Protein AF-A0A1R0H2M5-F1 (afdb_monomer_lite)

Foldseek 3Di:
DLVVVLVVLVVLLVVLVVVLVVVPDPPVVNVVSVVVNVVSVVVNVVSLVVCVVVVHDNCVVVPPQPQDPVRDRDPPPCPQCPPDPNVVVPVPDPPPPDDQDPCNVCVPVDVVVVCPVVPDPVCPVVVVVVVVVVVVVVVCVVVVDPDPDPPDDPDDDDDDDDDDDD

Organism: NCBI:txid133383

Sequence (166 aa):
MAEKWRRQVIRDISRNVTKVHDGSLPENQIRDINDEINKLLREKGHWETRIKELGGTDYFKTGPKMLDEEGKEIPGNRGYKDLPGVRELLIREKPVKKKKTRFDLYKNIDSDYYGYRDEDPEGELLKYEDMISQKQIEQLQNSNDLTLSDSEPSGYSSSESESELD

InterPro domains:
  IPR009360 Pre-mRNA-splicing factor Isy1 [PF06246] (2-145)
  IPR009360 Pre-mRNA-splicing factor Isy1 [PTHR13021] (2-142)
  IPR029012 Helix hairpin bin domain superfamily [G3DSA:1.10.287.660] (1-55)
  IPR037200 Pre-mRNA-splicing factor Isy1 superfamily [SSF140102] (2-61)

Structure (mmCIF, N/CA/C/O backbone):
data_AF-A0A1R0H2M5-F1
#
_entry.id   AF-A0A1R0H2M5-F1
#
loop_
_atom_site.group_PDB
_atom_site.id
_atom_site.type_symbol
_atom_site.label_atom_id
_atom_site.label_alt_id
_atom_site.label_comp_id
_atom_site.label_asym_id
_atom_site.label_entity_id
_atom_site.label_seq_id
_atom_site.pdbx_PDB_ins_code
_atom_site.Cartn_x
_atom_site.Cartn_y
_atom_site.Cartn_z
_atom_site.occupancy
_atom_site.B_iso_or_equiv
_atom_site.auth_seq_id
_atom_site.auth_comp_id
_atom_site.auth_asym_id
_atom_site.auth_atom_id
_atom_site.pdbx_PDB_model_num
ATOM 1 N N . MET A 1 1 ? -7.813 3.162 -20.841 1.00 80.44 1 MET A N 1
ATOM 2 C CA . MET A 1 1 ? -6.634 3.977 -20.444 1.00 80.44 1 MET A CA 1
ATOM 3 C C . MET A 1 1 ? -5.701 3.235 -19.491 1.00 80.44 1 MET A C 1
ATOM 5 O O . MET A 1 1 ? -4.529 3.114 -19.822 1.00 80.44 1 MET A O 1
ATOM 9 N N . ALA A 1 2 ? -6.192 2.681 -18.375 1.00 86.88 2 ALA A N 1
ATOM 10 C CA . ALA A 1 2 ? -5.365 1.918 -17.427 1.00 86.88 2 ALA A CA 1
ATOM 11 C C . ALA A 1 2 ? -4.629 0.718 -18.067 1.00 86.88 2 ALA A C 1
ATOM 13 O O . ALA A 1 2 ? -3.459 0.482 -17.787 1.00 86.88 2 ALA A O 1
ATOM 14 N N . GLU A 1 3 ? -5.250 0.027 -19.028 1.00 87.50 3 GLU A N 1
ATOM 15 C CA . GLU A 1 3 ? -4.586 -1.065 -19.759 1.00 87.50 3 GLU A CA 1
ATOM 16 C C . GLU A 1 3 ? -3.389 -0.615 -20.607 1.00 87.50 3 GLU A C 1
ATOM 18 O O . GLU A 1 3 ? -2.407 -1.345 -20.739 1.00 87.50 3 GLU A O 1
ATOM 23 N N . LYS A 1 4 ? -3.450 0.596 -21.179 1.00 91.06 4 LYS A N 1
ATOM 24 C CA . LYS A 1 4 ? -2.344 1.167 -21.961 1.00 91.06 4 LYS A CA 1
ATOM 25 C C . LYS A 1 4 ? -1.141 1.425 -21.053 1.00 91.06 4 LYS A C 1
ATOM 27 O O . LYS A 1 4 ? -0.023 1.091 -21.435 1.00 91.06 4 LYS A O 1
ATOM 32 N N . TRP A 1 5 ? -1.389 1.948 -19.851 1.00 91.50 5 TRP A N 1
ATOM 33 C CA . TRP A 1 5 ? -0.363 2.155 -18.828 1.00 91.50 5 TRP A CA 1
ATOM 34 C C . TRP A 1 5 ? 0.241 0.839 -18.350 1.00 91.50 5 TRP A C 1
ATOM 36 O O . TRP A 1 5 ? 1.459 0.705 -18.359 1.00 91.50 5 TRP A O 1
ATOM 46 N N . ARG A 1 6 ? -0.582 -0.179 -18.071 1.00 91.31 6 ARG A N 1
ATOM 47 C CA . ARG A 1 6 ? -0.092 -1.530 -17.758 1.00 91.31 6 ARG A CA 1
ATOM 48 C C . ARG A 1 6 ? 0.859 -2.059 -18.838 1.00 91.31 6 ARG A C 1
ATOM 50 O O . ARG A 1 6 ? 1.936 -2.549 -18.517 1.00 91.31 6 ARG A O 1
ATOM 57 N N . ARG A 1 7 ? 0.487 -1.952 -20.121 1.00 90.38 7 ARG A N 1
ATOM 58 C CA . ARG A 1 7 ? 1.347 -2.399 -21.236 1.00 90.38 7 ARG A CA 1
ATOM 59 C C . ARG A 1 7 ? 2.643 -1.598 -21.335 1.00 90.38 7 ARG A C 1
ATOM 61 O O . ARG A 1 7 ? 3.669 -2.169 -21.688 1.00 90.38 7 ARG A O 1
ATOM 68 N N . GLN A 1 8 ? 2.595 -0.299 -21.048 1.00 93.56 8 GLN A N 1
ATOM 69 C CA . GLN A 1 8 ? 3.786 0.545 -21.031 1.00 93.56 8 GLN A CA 1
ATOM 70 C C . GLN A 1 8 ? 4.754 0.104 -19.928 1.00 93.56 8 GLN A C 1
ATOM 72 O O . GLN A 1 8 ? 5.904 -0.189 -20.232 1.00 93.56 8 GLN A O 1
ATOM 77 N N . VAL A 1 9 ? 4.257 -0.064 -18.701 1.00 92.75 9 VAL A N 1
ATOM 78 C CA . VAL A 1 9 ? 5.051 -0.536 -17.557 1.00 92.75 9 VAL A CA 1
ATOM 79 C C . VAL A 1 9 ? 5.687 -1.899 -17.846 1.00 92.75 9 VAL A C 1
ATOM 81 O O . VAL A 1 9 ? 6.869 -2.089 -17.587 1.00 92.75 9 VAL A O 1
ATOM 84 N N . ILE A 1 10 ? 4.950 -2.837 -18.453 1.00 90.31 10 ILE A N 1
ATOM 85 C CA . ILE A 1 10 ? 5.502 -4.147 -18.846 1.00 90.31 10 ILE A CA 1
ATOM 86 C C . ILE A 1 10 ? 6.656 -3.994 -19.845 1.00 90.31 10 ILE A C 1
ATOM 88 O O . ILE A 1 10 ? 7.674 -4.663 -19.705 1.00 90.31 10 ILE A O 1
ATOM 92 N N . ARG A 1 11 ? 6.526 -3.102 -20.834 1.00 94.25 11 ARG A N 1
ATOM 93 C CA . ARG A 1 11 ? 7.589 -2.851 -21.816 1.00 94.25 11 ARG A CA 1
ATOM 94 C C . ARG A 1 11 ? 8.848 -2.287 -21.159 1.00 94.25 11 ARG A C 1
ATOM 96 O O . ARG A 1 11 ? 9.951 -2.663 -21.549 1.00 94.25 11 ARG A O 1
ATOM 103 N N . ASP A 1 12 ? 8.682 -1.403 -20.183 1.00 94.56 12 ASP A N 1
ATOM 104 C CA . ASP A 1 12 ? 9.802 -0.799 -19.463 1.00 94.56 12 ASP A CA 1
ATOM 105 C C . ASP A 1 12 ? 10.481 -1.817 -18.528 1.00 94.56 12 ASP A C 1
ATOM 107 O O . ASP A 1 12 ? 11.709 -1.890 -18.510 1.00 94.56 12 ASP A O 1
ATOM 111 N N . ILE A 1 13 ? 9.713 -2.712 -17.888 1.00 91.38 13 ILE A N 1
ATOM 112 C CA . ILE A 1 13 ? 10.262 -3.875 -17.167 1.00 91.38 13 ILE A CA 1
ATOM 113 C C . ILE A 1 13 ? 11.094 -4.747 -18.111 1.00 91.38 13 ILE A C 1
ATOM 115 O O . ILE A 1 13 ? 12.240 -5.043 -17.795 1.00 91.38 13 ILE A O 1
ATOM 119 N N . SER A 1 14 ? 10.564 -5.127 -19.281 1.00 92.56 14 SER A N 1
ATOM 120 C CA . SER A 1 14 ? 11.299 -5.970 -20.235 1.00 92.56 14 SER A CA 1
ATOM 121 C C . SER A 1 14 ? 12.627 -5.341 -20.660 1.00 92.56 14 SER A C 1
ATOM 123 O O . SER A 1 14 ? 13.636 -6.035 -20.699 1.00 92.56 14 SER A O 1
ATOM 125 N N . ARG A 1 15 ? 12.653 -4.026 -20.915 1.00 94.25 15 ARG A N 1
ATOM 126 C CA . ARG A 1 15 ? 13.888 -3.297 -21.250 1.00 94.25 15 ARG A CA 1
ATOM 127 C C . ARG A 1 15 ? 14.905 -3.333 -20.114 1.00 94.25 15 ARG A C 1
ATOM 129 O O . ARG A 1 15 ? 16.089 -3.518 -20.372 1.00 94.25 15 ARG A O 1
ATOM 136 N N . ASN A 1 16 ? 14.459 -3.141 -18.877 1.00 92.88 16 ASN A N 1
ATOM 137 C CA . ASN A 1 16 ? 15.346 -3.157 -17.718 1.00 92.88 16 ASN A CA 1
ATOM 138 C C . ASN A 1 16 ? 15.863 -4.572 -17.417 1.00 92.88 16 ASN A C 1
ATOM 140 O O . ASN A 1 16 ? 17.037 -4.723 -17.105 1.00 92.88 16 ASN A O 1
ATOM 144 N N . VAL A 1 17 ? 15.048 -5.611 -17.621 1.00 91.00 17 VAL A N 1
ATOM 145 C CA . VAL A 1 17 ? 15.481 -7.015 -17.511 1.00 91.00 17 VAL A CA 1
ATOM 146 C C . VAL A 1 17 ? 16.550 -7.356 -18.553 1.00 91.00 17 VAL A C 1
ATOM 148 O O . VAL A 1 17 ? 17.543 -7.986 -18.204 1.00 91.00 17 VAL A O 1
ATOM 151 N N . THR A 1 18 ? 16.409 -6.899 -19.804 1.00 92.31 18 THR A N 1
ATOM 152 C CA . THR A 1 18 ? 17.456 -7.092 -20.825 1.00 92.31 18 THR A CA 1
ATOM 153 C C . THR A 1 18 ? 18.784 -6.469 -20.391 1.00 92.31 18 THR A C 1
ATOM 155 O O . THR A 1 18 ? 19.805 -7.142 -20.446 1.00 92.31 18 THR A O 1
ATOM 158 N N . LYS A 1 19 ? 18.768 -5.241 -19.850 1.00 90.62 19 LYS A N 1
ATOM 159 C CA . LYS A 1 19 ? 19.987 -4.578 -19.346 1.00 90.62 19 LYS A CA 1
ATOM 160 C C . LYS A 1 19 ? 20.670 -5.350 -18.214 1.00 90.62 19 LYS A C 1
ATOM 162 O O . LYS A 1 19 ? 21.893 -5.352 -18.142 1.00 90.62 19 LYS A O 1
ATOM 167 N N . VAL A 1 20 ? 19.898 -5.979 -17.320 1.00 88.56 20 VAL A N 1
ATOM 168 C CA . VAL A 1 20 ? 20.454 -6.835 -16.255 1.00 88.56 20 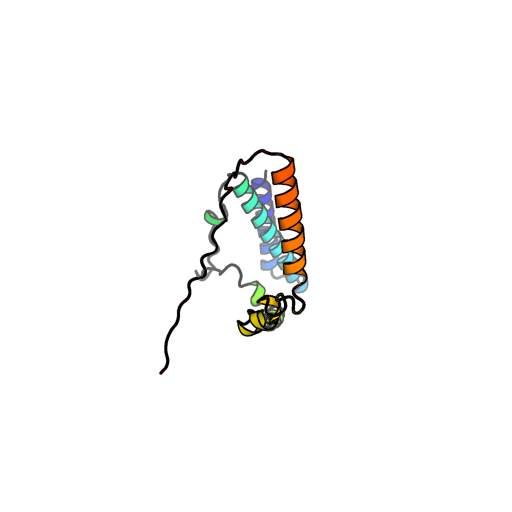VAL A CA 1
ATOM 169 C C . VAL A 1 20 ? 21.130 -8.065 -16.864 1.00 88.56 20 VAL A C 1
ATOM 171 O O . VAL A 1 20 ? 22.220 -8.441 -16.440 1.00 88.56 20 VAL A O 1
ATOM 174 N N . HIS A 1 21 ? 20.510 -8.661 -17.885 1.00 86.81 21 HIS A N 1
ATOM 175 C CA . HIS A 1 21 ? 21.025 -9.852 -18.559 1.00 86.81 21 HIS A CA 1
ATOM 176 C C . HIS A 1 21 ? 22.280 -9.600 -19.399 1.00 86.81 21 HIS A C 1
ATOM 178 O O . HIS A 1 21 ? 23.093 -10.511 -19.548 1.00 86.81 21 HIS A O 1
ATOM 184 N N . ASP A 1 22 ? 22.456 -8.381 -19.915 1.00 87.31 22 ASP A N 1
ATOM 185 C CA . ASP A 1 22 ? 23.622 -7.998 -20.717 1.00 87.31 22 ASP A CA 1
ATOM 186 C C . ASP A 1 22 ? 24.944 -8.103 -19.927 1.00 87.31 22 ASP A C 1
ATOM 188 O O . ASP A 1 22 ? 26.013 -8.135 -20.535 1.00 87.31 22 ASP A O 1
ATOM 192 N N . GLY A 1 23 ? 24.902 -8.160 -18.584 1.00 78.75 23 GLY A N 1
ATOM 193 C CA . GLY A 1 23 ? 26.035 -8.509 -17.707 1.00 78.75 23 GLY A CA 1
ATOM 194 C C . GLY A 1 23 ? 27.244 -7.561 -17.747 1.00 78.75 23 GLY A C 1
ATOM 195 O O . GLY A 1 23 ? 28.198 -7.736 -16.996 1.00 78.75 23 GLY A O 1
ATOM 196 N N . SER A 1 24 ? 27.212 -6.543 -18.608 1.00 83.81 24 SER A N 1
ATOM 197 C CA . SER A 1 24 ? 28.296 -5.586 -18.843 1.00 83.81 24 SER A CA 1
ATOM 198 C C . SER A 1 24 ? 28.259 -4.380 -17.894 1.00 83.81 24 SER A C 1
ATOM 200 O O . SER A 1 24 ? 29.111 -3.494 -17.998 1.00 83.81 24 SER A O 1
ATOM 202 N N . LEU A 1 25 ? 27.261 -4.299 -17.011 1.00 86.19 25 LEU A N 1
ATOM 203 C CA . LEU A 1 25 ? 27.060 -3.164 -16.114 1.00 86.19 25 LEU A CA 1
ATOM 204 C C . LEU A 1 25 ? 27.756 -3.397 -14.763 1.00 86.19 25 LEU A C 1
ATOM 206 O O . LEU A 1 25 ? 27.774 -4.522 -14.266 1.00 86.19 25 LEU A O 1
ATOM 210 N N . PRO A 1 26 ? 28.315 -2.349 -14.134 1.00 90.31 26 PRO A N 1
ATOM 211 C CA . PRO A 1 26 ? 28.833 -2.438 -12.778 1.00 90.31 26 PRO A CA 1
ATOM 212 C C . PRO A 1 26 ? 27.726 -2.811 -11.783 1.00 90.31 26 PRO A C 1
ATOM 214 O O . PRO A 1 26 ? 26.581 -2.376 -11.911 1.00 90.31 26 PRO A O 1
ATOM 217 N N . GLU A 1 27 ? 28.102 -3.540 -10.733 1.00 85.69 27 GLU A N 1
ATOM 218 C CA . GLU A 1 27 ? 27.198 -4.053 -9.690 1.00 85.69 27 GLU A CA 1
ATOM 219 C C . GLU A 1 27 ? 26.261 -2.981 -9.103 1.00 85.69 27 GLU A C 1
ATOM 221 O O . GLU A 1 27 ? 25.079 -3.229 -8.880 1.00 85.69 27 GLU A O 1
ATOM 226 N N . ASN A 1 28 ? 26.753 -1.753 -8.906 1.00 87.31 28 ASN A N 1
ATOM 227 C CA . ASN A 1 28 ? 25.932 -0.651 -8.396 1.00 87.31 28 ASN A CA 1
ATOM 228 C C . ASN A 1 28 ? 24.768 -0.308 -9.340 1.00 87.31 28 ASN A C 1
ATOM 230 O O . ASN A 1 28 ? 23.651 -0.103 -8.882 1.00 87.31 28 ASN A O 1
ATOM 234 N N . GLN A 1 29 ? 25.004 -0.313 -10.654 1.00 89.00 29 GLN A N 1
ATOM 235 C CA . GLN A 1 29 ? 23.950 -0.049 -11.635 1.00 89.00 29 GLN A CA 1
ATOM 236 C C . GLN A 1 29 ? 22.962 -1.212 -11.734 1.00 89.00 29 GLN A C 1
ATOM 238 O O . GLN A 1 29 ? 21.777 -0.982 -11.949 1.00 89.00 29 GLN A O 1
ATOM 243 N N . ILE A 1 30 ? 23.414 -2.454 -11.533 1.00 88.81 30 ILE A N 1
ATOM 244 C CA . ILE A 1 30 ? 22.518 -3.616 -11.456 1.00 88.81 30 ILE A CA 1
ATOM 245 C C . ILE A 1 30 ? 21.542 -3.453 -10.281 1.00 88.81 30 ILE A C 1
ATOM 247 O O . ILE A 1 30 ? 20.355 -3.743 -10.426 1.00 88.81 30 ILE A O 1
ATOM 251 N N . ARG A 1 31 ? 22.004 -2.930 -9.138 1.00 89.00 31 ARG A N 1
ATOM 252 C CA . ARG A 1 31 ? 21.136 -2.622 -7.989 1.00 89.00 31 ARG A CA 1
ATOM 253 C C . ARG A 1 31 ? 20.115 -1.538 -8.308 1.00 89.00 31 ARG A C 1
ATOM 255 O O . ARG A 1 31 ? 18.931 -1.761 -8.074 1.00 89.00 31 ARG A O 1
ATOM 262 N N . ASP A 1 32 ? 20.552 -0.433 -8.903 1.00 91.06 32 ASP A N 1
ATOM 263 C CA . ASP A 1 32 ? 19.654 0.659 -9.295 1.00 91.06 32 ASP A CA 1
ATOM 264 C C . ASP A 1 32 ? 18.571 0.167 -10.270 1.00 91.06 32 ASP A C 1
ATOM 266 O O . ASP A 1 32 ? 17.386 0.465 -10.109 1.00 91.06 32 ASP A O 1
ATOM 270 N N . ILE A 1 33 ? 18.957 -0.657 -11.250 1.00 93.62 33 ILE A N 1
ATOM 271 C CA . ILE A 1 33 ? 18.029 -1.250 -12.219 1.00 93.62 33 ILE A CA 1
ATOM 272 C C . ILE A 1 33 ? 17.079 -2.241 -11.535 1.00 93.62 33 ILE A C 1
ATOM 274 O O . ILE A 1 33 ? 15.891 -2.269 -11.858 1.00 93.62 33 ILE A O 1
ATOM 278 N N . ASN A 1 34 ? 17.554 -3.028 -10.569 1.00 89.56 34 ASN A N 1
ATOM 279 C CA . ASN A 1 34 ? 16.701 -3.924 -9.786 1.00 89.56 34 ASN A CA 1
ATOM 280 C C . ASN A 1 34 ? 15.681 -3.152 -8.938 1.00 89.56 34 ASN A C 1
ATOM 282 O O . ASN A 1 34 ? 14.515 -3.550 -8.864 1.00 89.56 34 ASN A O 1
ATOM 286 N N . ASP A 1 35 ? 16.074 -2.030 -8.338 1.00 91.31 35 ASP A N 1
ATOM 287 C CA . ASP A 1 35 ? 15.159 -1.154 -7.604 1.00 91.31 35 ASP A CA 1
ATOM 288 C C . ASP A 1 35 ? 14.128 -0.509 -8.539 1.00 91.31 35 ASP A C 1
ATOM 290 O O . ASP A 1 35 ? 12.936 -0.444 -8.214 1.00 91.31 35 ASP A O 1
ATOM 294 N N . GLU A 1 36 ? 14.545 -0.120 -9.744 1.00 92.62 36 GLU A N 1
ATOM 295 C CA . GLU A 1 36 ? 13.650 0.382 -10.784 1.00 92.62 36 GLU A CA 1
ATOM 296 C C . GLU A 1 36 ? 12.648 -0.694 -11.244 1.00 92.62 36 GLU A C 1
ATOM 298 O O . GLU A 1 36 ? 11.445 -0.431 -11.314 1.00 92.62 36 GLU A O 1
ATOM 303 N N . ILE A 1 37 ? 13.100 -1.933 -11.473 1.00 90.00 37 ILE A N 1
ATOM 304 C CA . ILE A 1 37 ? 12.235 -3.080 -11.795 1.00 90.00 37 ILE A CA 1
ATOM 305 C C . ILE A 1 37 ? 11.230 -3.327 -10.663 1.00 90.00 37 ILE A C 1
ATOM 307 O O . ILE A 1 37 ? 10.033 -3.483 -10.920 1.00 90.00 37 ILE A O 1
ATOM 311 N N . ASN A 1 38 ? 11.679 -3.312 -9.406 1.00 89.56 38 ASN A N 1
ATOM 312 C CA . ASN A 1 38 ? 10.812 -3.479 -8.240 1.00 89.56 38 ASN A CA 1
ATOM 313 C C . ASN A 1 38 ? 9.746 -2.377 -8.148 1.00 89.56 38 ASN A C 1
ATOM 315 O O . ASN A 1 38 ? 8.590 -2.660 -7.812 1.00 89.56 38 ASN A O 1
ATOM 319 N N . LYS A 1 39 ? 10.100 -1.127 -8.465 1.00 91.44 39 LYS A N 1
ATOM 320 C CA . LYS A 1 39 ? 9.152 -0.009 -8.522 1.00 91.44 39 LYS A CA 1
ATOM 321 C C . LYS A 1 39 ? 8.118 -0.211 -9.633 1.00 91.44 39 LYS A C 1
ATOM 323 O O . LYS A 1 39 ? 6.917 -0.136 -9.366 1.00 91.44 39 LYS A O 1
ATOM 328 N N . LEU A 1 40 ? 8.561 -0.558 -10.840 1.00 91.31 40 LEU A N 1
ATOM 329 C CA . LEU A 1 40 ? 7.680 -0.814 -11.983 1.00 91.31 40 LEU A CA 1
ATOM 330 C C . LEU A 1 40 ? 6.734 -2.002 -11.735 1.00 91.31 40 LEU A C 1
ATOM 332 O O . LEU A 1 40 ? 5.563 -1.950 -12.111 1.00 91.31 40 LEU A O 1
ATOM 336 N N . LEU A 1 41 ? 7.183 -3.057 -11.049 1.00 87.25 41 LEU A N 1
ATOM 337 C CA . LEU A 1 41 ? 6.327 -4.192 -10.678 1.00 87.25 41 LEU A CA 1
ATOM 338 C C . LEU A 1 41 ? 5.202 -3.792 -9.711 1.00 87.25 41 LEU A C 1
ATOM 340 O O . LEU A 1 41 ? 4.075 -4.279 -9.843 1.00 87.25 41 LEU A O 1
ATOM 344 N N . ARG A 1 42 ? 5.468 -2.874 -8.773 1.00 88.50 42 ARG A N 1
ATOM 345 C CA . ARG A 1 42 ? 4.437 -2.326 -7.873 1.00 88.50 42 ARG A CA 1
ATOM 346 C C . ARG A 1 42 ? 3.431 -1.478 -8.638 1.00 88.50 42 ARG A C 1
ATOM 348 O O . ARG A 1 42 ? 2.227 -1.665 -8.478 1.00 88.50 42 ARG A O 1
ATOM 355 N N . GLU A 1 43 ? 3.914 -0.609 -9.522 1.00 90.88 43 GLU A N 1
ATOM 356 C CA . GLU A 1 43 ? 3.064 0.206 -10.393 1.00 90.88 43 GLU A CA 1
ATOM 357 C C . GLU A 1 43 ? 2.186 -0.663 -11.302 1.00 90.88 43 GLU A C 1
ATOM 359 O O . GLU A 1 43 ? 0.981 -0.425 -11.396 1.00 90.88 43 GLU A O 1
ATOM 364 N N . LYS A 1 44 ? 2.737 -1.730 -11.901 1.00 90.50 44 LYS A N 1
ATOM 365 C CA . LYS A 1 44 ? 1.962 -2.739 -12.643 1.00 90.50 44 LYS A CA 1
ATOM 366 C C . LYS A 1 44 ? 0.830 -3.298 -11.780 1.00 90.50 44 LYS A C 1
ATOM 368 O O . LYS A 1 44 ? -0.304 -3.352 -12.249 1.00 90.50 44 LYS A O 1
ATOM 373 N N . GLY A 1 45 ? 1.125 -3.681 -10.536 1.00 86.88 45 GLY A N 1
ATOM 374 C CA . GLY A 1 45 ? 0.128 -4.183 -9.591 1.00 86.88 45 GLY A CA 1
ATOM 375 C C . GLY A 1 45 ? -0.975 -3.163 -9.291 1.00 86.88 45 GLY A C 1
ATOM 376 O O . GLY A 1 45 ? -2.151 -3.514 -9.324 1.00 86.88 45 GLY A O 1
ATOM 377 N N . HIS A 1 46 ? -0.626 -1.890 -9.083 1.00 90.62 46 HIS A N 1
ATOM 378 C CA . HIS A 1 46 ? -1.606 -0.814 -8.892 1.00 90.62 46 HIS A CA 1
ATOM 379 C C . HIS A 1 46 ? -2.514 -0.634 -10.112 1.00 90.62 46 HIS A C 1
ATOM 381 O O . HIS A 1 46 ? -3.732 -0.515 -9.962 1.00 90.62 46 HIS A O 1
ATOM 387 N N . TRP A 1 47 ? -1.950 -0.672 -11.322 1.00 91.81 47 TRP A N 1
ATOM 388 C CA . TRP A 1 47 ? -2.741 -0.602 -12.549 1.00 91.81 47 TRP A CA 1
ATOM 389 C C . TRP A 1 47 ? -3.643 -1.826 -12.730 1.00 91.81 47 TRP A C 1
ATOM 391 O O . TRP A 1 47 ? -4.783 -1.667 -13.157 1.00 91.81 47 TRP A O 1
ATOM 401 N N . GLU A 1 48 ? -3.184 -3.029 -12.383 1.00 88.94 48 GLU A N 1
ATOM 402 C CA . GLU A 1 48 ? -3.991 -4.257 -12.441 1.00 88.94 48 GLU A CA 1
ATOM 403 C C . GLU A 1 48 ? -5.165 -4.217 -11.452 1.00 88.94 48 GLU A C 1
ATOM 405 O O . GLU A 1 48 ? -6.295 -4.515 -11.845 1.00 88.94 48 GLU A O 1
ATOM 410 N N . THR A 1 49 ? -4.945 -3.750 -10.218 1.00 89.56 49 THR A N 1
ATOM 411 C CA . THR A 1 49 ? -6.025 -3.509 -9.246 1.00 89.56 49 THR A CA 1
ATOM 412 C C . THR A 1 49 ? -7.006 -2.465 -9.762 1.00 89.56 49 THR A C 1
ATOM 414 O O . THR A 1 49 ? -8.215 -2.681 -9.721 1.00 89.56 49 THR A O 1
ATOM 417 N N . ARG A 1 50 ? -6.508 -1.361 -10.332 1.00 89.50 50 ARG A N 1
ATOM 418 C CA . ARG A 1 50 ? -7.376 -0.312 -10.870 1.00 89.50 50 ARG A CA 1
ATOM 419 C C . ARG A 1 50 ? -8.217 -0.799 -12.048 1.00 89.50 50 ARG A C 1
ATOM 421 O O . ARG A 1 50 ? -9.374 -0.412 -12.170 1.00 89.50 50 ARG A O 1
ATOM 428 N N . ILE A 1 51 ? -7.664 -1.643 -12.920 1.00 89.38 51 ILE A N 1
ATOM 429 C CA . ILE A 1 51 ? -8.427 -2.240 -14.025 1.00 89.38 51 ILE A CA 1
ATOM 430 C C . ILE A 1 51 ? -9.539 -3.140 -13.480 1.00 89.38 51 ILE A C 1
ATOM 432 O O . ILE A 1 51 ? -10.663 -3.065 -13.969 1.00 89.38 51 ILE A O 1
ATOM 436 N N . LYS A 1 52 ? -9.252 -3.928 -12.439 1.00 89.12 52 LYS A N 1
ATOM 437 C CA . LYS A 1 52 ? -10.248 -4.765 -11.767 1.00 89.12 52 LYS A CA 1
ATOM 438 C C . LYS A 1 52 ? -11.376 -3.940 -11.140 1.00 89.12 52 LYS A C 1
ATOM 440 O O . LYS A 1 52 ? -12.540 -4.271 -11.329 1.00 89.12 52 LYS A O 1
ATOM 445 N N . GLU A 1 53 ? -11.049 -2.860 -10.429 1.00 89.12 53 GLU A N 1
ATOM 446 C CA . GLU A 1 53 ? -12.045 -1.944 -9.843 1.00 89.12 53 GLU A CA 1
ATOM 447 C C . GLU A 1 53 ? -12.960 -1.316 -10.897 1.00 89.12 53 GLU A C 1
ATOM 449 O O . GLU A 1 53 ? -14.137 -1.086 -10.647 1.00 89.12 53 GLU A O 1
ATOM 454 N N . LEU A 1 54 ? -12.421 -1.052 -12.087 1.00 88.81 54 LEU A N 1
ATOM 455 C CA . LEU A 1 54 ? -13.173 -0.527 -13.224 1.00 88.81 54 LEU A CA 1
ATOM 456 C C . LEU A 1 54 ? -13.994 -1.608 -13.956 1.00 88.81 54 LEU A C 1
ATOM 458 O O . LEU A 1 54 ? -14.543 -1.327 -15.019 1.00 88.81 54 LEU A O 1
ATOM 462 N N . GLY A 1 55 ? -14.077 -2.830 -13.416 1.00 87.75 55 GLY A N 1
ATOM 463 C CA . GLY A 1 55 ? -14.819 -3.949 -14.005 1.00 87.75 55 GLY A CA 1
ATOM 464 C C . GLY A 1 55 ? -14.112 -4.626 -15.184 1.00 87.75 55 GLY A C 1
ATOM 465 O O . GLY A 1 55 ? -14.750 -5.341 -15.952 1.00 87.75 55 GLY A O 1
ATOM 466 N N . GLY A 1 56 ? -12.811 -4.383 -15.363 1.00 85.81 56 GLY A N 1
ATOM 467 C CA . GLY A 1 56 ? -11.997 -5.011 -16.401 1.00 85.81 56 GLY A CA 1
ATOM 468 C C . GLY A 1 56 ? -11.466 -6.396 -16.019 1.00 85.81 56 GLY A C 1
ATOM 469 O O . GLY A 1 56 ? -11.723 -6.926 -14.939 1.00 85.81 56 GLY A O 1
ATOM 470 N N . THR A 1 57 ? -10.686 -6.989 -16.924 1.00 82.94 57 THR A N 1
ATOM 471 C CA . THR A 1 57 ? -10.125 -8.339 -16.772 1.00 82.94 57 THR A CA 1
ATOM 472 C C . THR A 1 57 ? -9.229 -8.469 -15.538 1.00 82.94 57 THR A C 1
ATOM 474 O O . THR A 1 57 ? -8.337 -7.653 -15.298 1.00 82.94 57 THR A O 1
ATOM 477 N N . ASP A 1 58 ? -9.416 -9.555 -14.785 1.00 82.94 58 ASP A N 1
ATOM 478 C CA . ASP A 1 58 ? -8.651 -9.851 -13.573 1.00 82.94 58 ASP A CA 1
ATOM 479 C C . ASP A 1 58 ? -7.271 -10.432 -13.953 1.00 82.94 58 ASP A C 1
ATOM 481 O O . ASP A 1 58 ? -7.062 -11.648 -14.050 1.00 82.94 58 ASP A O 1
ATOM 485 N N . TYR A 1 59 ? -6.308 -9.546 -14.225 1.00 79.56 59 TYR A N 1
ATOM 486 C CA . TYR A 1 59 ? -4.960 -9.921 -14.675 1.00 79.56 59 TYR A CA 1
ATOM 487 C C . TYR A 1 59 ? -4.146 -10.688 -13.619 1.00 79.56 59 TYR A C 1
ATOM 489 O O . TYR A 1 59 ? -3.225 -11.409 -13.991 1.00 79.56 59 TYR A O 1
ATOM 497 N N . PHE A 1 60 ? -4.512 -10.619 -12.334 1.00 73.56 60 PHE A N 1
ATOM 498 C CA . PHE A 1 60 ? -3.917 -11.457 -11.283 1.00 73.56 60 PHE A CA 1
ATOM 499 C C . PHE A 1 60 ? -4.263 -12.944 -11.435 1.00 73.56 60 PHE A C 1
ATOM 501 O O . PHE A 1 60 ? -3.471 -13.801 -11.058 1.00 73.56 60 PHE A O 1
ATOM 508 N N . LYS A 1 61 ? -5.443 -13.255 -11.987 1.00 71.19 61 LYS A N 1
ATOM 509 C CA . LYS A 1 61 ? -5.885 -14.634 -12.252 1.00 71.19 61 LYS A CA 1
ATOM 510 C C . LYS A 1 61 ? -5.521 -15.103 -13.657 1.00 71.19 61 LYS A C 1
ATOM 512 O O . LYS A 1 61 ? -5.276 -16.285 -13.859 1.00 71.19 61 LYS A O 1
ATOM 517 N N . THR A 1 62 ? -5.523 -14.171 -14.607 1.00 68.12 62 THR A N 1
ATOM 518 C CA . THR A 1 62 ? -5.355 -14.452 -16.042 1.00 68.12 62 THR A CA 1
ATOM 519 C C . THR A 1 62 ? -3.897 -14.355 -16.497 1.00 68.12 62 THR A 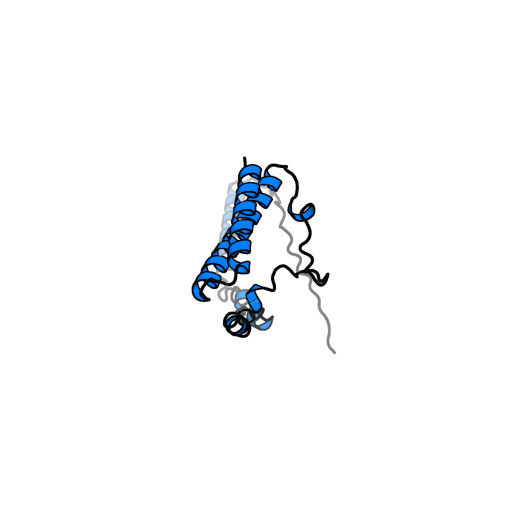C 1
ATOM 521 O O . THR A 1 62 ? -3.539 -14.874 -17.549 1.00 68.12 62 THR A O 1
ATOM 524 N N . GLY A 1 63 ? -3.043 -13.656 -15.744 1.00 64.38 63 GLY A N 1
ATOM 525 C CA . GLY A 1 63 ? -1.624 -13.544 -16.063 1.00 64.38 63 GLY A CA 1
ATOM 526 C C . GLY A 1 63 ? -0.908 -14.893 -15.953 1.00 64.38 63 GLY A C 1
ATOM 527 O O . GLY A 1 63 ? -1.354 -15.749 -15.184 1.00 64.38 63 GLY A O 1
ATOM 528 N N . PRO A 1 64 ? 0.206 -15.090 -16.686 1.00 61.22 64 PRO A N 1
ATOM 529 C CA . PRO A 1 64 ? 1.061 -16.245 -16.462 1.00 61.22 64 PRO A CA 1
ATOM 530 C C . PRO A 1 64 ? 1.448 -16.244 -14.983 1.00 61.22 64 PRO A C 1
ATOM 532 O O . PRO A 1 64 ? 2.080 -15.302 -14.497 1.00 61.22 64 PRO A O 1
ATOM 535 N N . LYS A 1 65 ? 0.986 -17.260 -14.243 1.00 56.28 65 LYS A N 1
ATOM 536 C CA . LYS A 1 65 ? 1.493 -17.534 -12.900 1.00 56.28 65 LYS A CA 1
ATOM 537 C C . LYS A 1 65 ? 3.004 -17.630 -13.065 1.00 56.28 65 LYS A C 1
ATOM 539 O O . LYS A 1 65 ? 3.450 -18.416 -13.895 1.00 56.28 65 LYS A O 1
ATOM 544 N N . MET A 1 66 ? 3.758 -16.790 -12.360 1.00 50.38 66 MET A N 1
ATOM 545 C CA . MET A 1 66 ? 5.219 -16.847 -12.369 1.00 50.38 66 MET A CA 1
ATOM 546 C C . MET A 1 66 ? 5.626 -18.182 -11.724 1.00 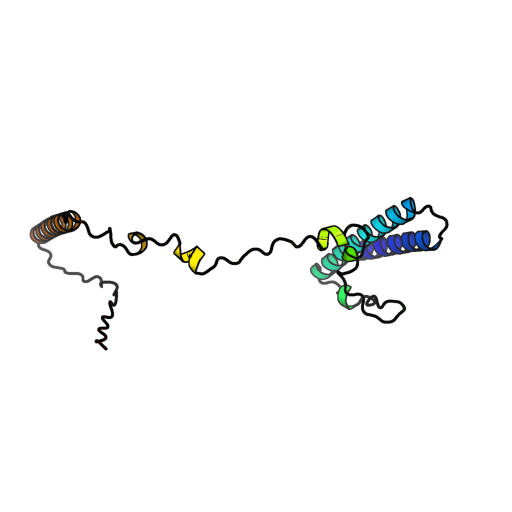50.38 66 MET A C 1
ATOM 548 O O . MET A 1 66 ? 5.810 -18.263 -10.510 1.00 50.38 66 MET A O 1
ATOM 552 N N . LEU A 1 67 ? 5.623 -19.249 -12.522 1.00 41.66 67 LEU A N 1
ATOM 553 C CA . LEU A 1 67 ? 6.363 -20.465 -12.244 1.00 41.66 67 LEU A CA 1
ATOM 554 C C . LEU A 1 67 ? 7.821 -20.127 -12.531 1.00 41.66 67 LEU A C 1
ATOM 556 O O . LEU A 1 67 ? 8.130 -19.579 -13.589 1.00 41.66 67 LEU A O 1
ATOM 560 N N . ASP A 1 68 ? 8.678 -20.420 -11.563 1.00 46.09 68 ASP A N 1
ATOM 561 C CA . ASP A 1 68 ? 10.125 -20.372 -11.733 1.00 46.09 68 ASP A CA 1
ATOM 562 C C . ASP A 1 68 ? 10.561 -21.339 -12.855 1.00 46.09 68 ASP A C 1
ATOM 564 O O . ASP A 1 68 ? 9.816 -22.271 -13.183 1.00 46.09 68 ASP A O 1
ATOM 568 N N . GLU A 1 69 ? 11.764 -21.181 -13.414 1.00 47.81 69 GLU A N 1
ATOM 569 C CA . GLU A 1 69 ? 12.314 -22.108 -14.431 1.00 47.81 69 GLU A CA 1
ATOM 570 C C . GLU A 1 69 ? 12.421 -23.565 -13.918 1.00 47.81 69 GLU A C 1
ATOM 572 O O . GLU A 1 69 ? 12.524 -24.506 -14.702 1.00 47.81 69 GLU A O 1
ATOM 577 N N . GLU A 1 70 ? 12.283 -23.772 -12.604 1.00 41.44 70 GLU A N 1
ATOM 578 C CA . GLU A 1 70 ? 12.246 -25.070 -11.918 1.00 41.44 70 GLU A CA 1
ATOM 579 C C . GLU A 1 70 ? 10.823 -25.558 -11.558 1.00 41.44 70 GLU A C 1
ATOM 581 O O . GLU A 1 70 ? 10.652 -26.527 -10.817 1.00 41.44 70 GLU A O 1
ATOM 586 N N . GLY A 1 71 ? 9.765 -24.894 -12.037 1.00 45.59 71 GLY A N 1
ATOM 587 C CA . GLY A 1 71 ? 8.374 -25.311 -11.810 1.00 45.59 71 GLY A CA 1
ATOM 588 C C . GLY A 1 71 ? 7.874 -25.147 -10.368 1.00 45.59 71 GLY A C 1
ATOM 589 O O . GLY A 1 71 ? 6.818 -25.673 -10.008 1.00 45.59 71 GLY A O 1
ATOM 590 N N . LYS A 1 72 ? 8.609 -24.408 -9.530 1.00 50.06 72 LYS A N 1
ATOM 591 C CA . LYS A 1 72 ? 8.250 -24.130 -8.137 1.00 50.06 72 LYS A CA 1
ATOM 592 C C . LYS A 1 72 ? 7.448 -22.834 -8.046 1.00 50.06 72 LYS A C 1
ATOM 594 O O . LYS A 1 72 ? 7.828 -21.804 -8.598 1.00 50.06 72 LYS A O 1
ATOM 599 N N . GLU A 1 73 ? 6.319 -22.880 -7.343 1.00 49.00 73 GLU A N 1
ATOM 600 C CA . GLU A 1 73 ? 5.474 -21.705 -7.123 1.00 49.00 73 GLU A CA 1
ATOM 601 C C . GLU A 1 73 ? 6.238 -20.661 -6.305 1.00 49.00 73 GLU A C 1
ATOM 603 O O . GLU A 1 73 ? 6.610 -20.930 -5.160 1.00 49.00 73 GLU A O 1
ATOM 608 N N . ILE A 1 74 ? 6.458 -19.470 -6.869 1.00 47.97 74 ILE A N 1
ATOM 609 C CA . ILE A 1 74 ? 7.093 -18.357 -6.161 1.00 47.97 74 ILE A CA 1
ATOM 610 C C . ILE A 1 74 ? 6.125 -17.890 -5.061 1.00 47.97 74 ILE A C 1
ATOM 612 O O . ILE A 1 74 ? 5.076 -17.307 -5.358 1.00 47.97 74 ILE A O 1
ATOM 616 N N . PRO A 1 75 ? 6.438 -18.114 -3.771 1.00 52.41 75 PRO A N 1
ATOM 617 C CA . PRO A 1 75 ? 5.587 -17.674 -2.681 1.00 52.41 75 PRO A CA 1
ATOM 618 C C . PRO A 1 75 ? 5.738 -16.155 -2.571 1.00 52.41 75 PRO A C 1
ATOM 620 O O . PRO A 1 75 ? 6.737 -15.654 -2.049 1.00 52.41 75 PRO A O 1
ATOM 623 N N . GLY A 1 76 ? 4.743 -15.439 -3.097 1.00 52.66 76 GLY A N 1
ATOM 624 C CA . GLY A 1 76 ? 4.730 -14.002 -3.402 1.00 52.66 76 GLY A CA 1
ATOM 625 C C . GLY A 1 76 ? 4.864 -13.014 -2.238 1.00 52.66 76 GLY A C 1
ATOM 626 O O . GLY A 1 76 ? 4.200 -11.990 -2.243 1.00 52.66 76 GLY A O 1
ATOM 627 N N . ASN A 1 77 ? 5.701 -13.298 -1.241 1.00 50.09 77 ASN A N 1
ATOM 628 C CA . ASN A 1 77 ? 6.114 -12.356 -0.199 1.00 50.09 77 ASN A CA 1
ATOM 629 C C . ASN A 1 77 ? 7.446 -12.728 0.492 1.00 50.09 77 ASN A C 1
ATOM 631 O O . ASN A 1 77 ? 7.788 -12.125 1.511 1.00 50.09 77 ASN A O 1
ATOM 635 N N . ARG A 1 78 ? 8.201 -13.727 -0.001 1.00 51.16 78 ARG A N 1
ATOM 636 C CA . ARG A 1 78 ? 9.456 -14.168 0.650 1.00 51.16 78 ARG A CA 1
ATOM 637 C C . ARG A 1 78 ? 10.722 -13.495 0.117 1.00 51.16 78 ARG A C 1
ATOM 639 O O . ARG A 1 78 ? 11.680 -13.402 0.867 1.00 51.16 78 ARG A O 1
ATOM 646 N N . GLY A 1 79 ? 10.695 -12.921 -1.088 1.00 50.78 79 GLY A N 1
ATOM 647 C CA . GLY A 1 79 ? 11.895 -12.348 -1.717 1.00 50.78 79 GLY A CA 1
ATOM 648 C C . GLY A 1 79 ? 12.568 -11.217 -0.928 1.00 50.78 79 GLY A C 1
ATOM 649 O O . GLY A 1 79 ? 13.784 -11.107 -0.954 1.00 50.78 79 GLY A O 1
ATOM 650 N N . TYR A 1 80 ? 11.816 -10.420 -0.155 1.00 51.25 80 TYR A N 1
ATOM 651 C CA . TYR A 1 80 ? 12.401 -9.350 0.671 1.00 51.25 80 TYR A CA 1
ATOM 652 C C . TYR A 1 80 ? 13.075 -9.847 1.958 1.00 51.25 80 TYR A C 1
ATOM 654 O O . TYR A 1 80 ? 13.774 -9.077 2.607 1.00 51.25 80 TYR A O 1
ATOM 662 N N . LYS A 1 81 ? 12.852 -11.101 2.373 1.00 50.72 81 LYS A N 1
ATOM 663 C CA . LYS A 1 81 ? 13.404 -11.638 3.628 1.00 50.72 81 LYS A CA 1
ATOM 664 C C . LYS A 1 81 ? 14.820 -12.188 3.479 1.00 50.72 81 LYS A C 1
ATOM 666 O O . LYS A 1 81 ? 15.514 -12.316 4.484 1.00 50.72 81 LYS A O 1
ATOM 671 N N . ASP A 1 82 ? 15.229 -12.466 2.246 1.00 49.69 82 ASP A N 1
ATOM 672 C CA . ASP A 1 82 ? 16.473 -13.168 1.939 1.00 49.69 82 ASP A CA 1
ATOM 673 C C . ASP A 1 82 ? 17.561 -12.229 1.388 1.00 49.69 82 ASP A C 1
ATOM 675 O O . ASP A 1 82 ? 18.633 -12.685 0.997 1.00 49.69 82 ASP A O 1
ATOM 679 N N . LEU A 1 83 ? 17.332 -10.905 1.413 1.00 60.97 83 LEU A N 1
ATOM 680 C CA . LEU A 1 83 ? 18.398 -9.937 1.153 1.00 60.97 83 LEU A CA 1
ATOM 681 C C . LEU A 1 83 ? 19.382 -9.901 2.339 1.00 60.97 83 LEU A C 1
ATOM 683 O O . LEU A 1 83 ? 18.936 -9.754 3.490 1.00 60.97 83 LEU A O 1
ATOM 687 N N . PRO A 1 84 ? 20.706 -9.960 2.085 1.00 57.41 84 PRO A N 1
ATOM 688 C CA . PRO A 1 84 ? 21.725 -9.715 3.104 1.00 57.41 84 PRO A CA 1
ATOM 689 C C . PRO A 1 84 ? 21.466 -8.345 3.757 1.00 57.41 84 PRO A C 1
ATOM 691 O O . PRO A 1 84 ? 21.482 -7.323 3.078 1.00 57.41 84 PRO A O 1
ATOM 694 N N . GLY A 1 85 ? 21.132 -8.323 5.052 1.00 58.31 85 GLY A N 1
ATOM 695 C CA . GLY A 1 85 ? 20.783 -7.114 5.820 1.00 58.31 85 GLY A CA 1
ATOM 696 C C . GLY A 1 85 ? 19.302 -6.992 6.216 1.00 58.31 85 GLY A C 1
ATOM 697 O O . GLY A 1 85 ? 18.999 -6.651 7.358 1.00 58.31 85 GLY A O 1
ATOM 698 N N . VAL A 1 86 ? 18.350 -7.359 5.349 1.00 58.84 86 VAL A N 1
ATOM 699 C CA . VAL A 1 86 ? 16.913 -7.360 5.719 1.00 58.84 86 VAL A CA 1
ATOM 700 C C . VAL A 1 86 ? 16.573 -8.568 6.593 1.00 58.84 86 VAL A C 1
ATOM 702 O O . VAL A 1 86 ? 15.755 -8.470 7.512 1.00 58.84 86 VAL A O 1
ATOM 705 N N . ARG A 1 87 ? 17.266 -9.690 6.368 1.00 57.69 87 ARG A N 1
ATOM 706 C CA . ARG A 1 87 ? 17.180 -10.891 7.206 1.00 57.69 87 ARG A CA 1
ATOM 707 C C . ARG A 1 87 ? 17.511 -10.599 8.672 1.00 57.69 87 ARG A C 1
ATOM 709 O O . ARG A 1 87 ? 16.806 -11.067 9.559 1.00 57.69 87 ARG A O 1
ATOM 716 N N . GLU A 1 88 ? 18.531 -9.786 8.934 1.00 64.00 88 GLU A N 1
ATOM 717 C CA . GLU A 1 88 ? 18.975 -9.445 10.294 1.00 64.00 88 GLU A CA 1
ATOM 718 C C . GLU A 1 88 ? 17.935 -8.602 11.044 1.00 64.00 88 GLU A C 1
ATOM 720 O O . GLU A 1 88 ? 17.642 -8.853 12.214 1.00 64.00 88 GLU A O 1
ATOM 725 N N . LEU A 1 89 ? 17.291 -7.662 10.346 1.00 62.28 89 LEU A N 1
ATOM 726 C CA . LEU A 1 89 ? 16.217 -6.839 10.905 1.00 62.28 89 LEU A CA 1
ATOM 727 C C . LEU A 1 89 ? 14.923 -7.628 11.149 1.00 62.28 89 LEU A C 1
ATOM 729 O O . LEU A 1 89 ? 14.140 -7.255 12.021 1.00 62.28 89 LEU A O 1
ATOM 733 N N . LEU A 1 90 ? 14.692 -8.715 10.404 1.00 58.44 90 LEU A N 1
ATOM 734 C CA . LEU A 1 90 ? 13.543 -9.602 10.598 1.00 58.44 90 LEU A CA 1
ATOM 735 C C . LEU A 1 90 ? 13.754 -10.650 11.696 1.00 58.44 90 LEU A C 1
ATOM 737 O O . LEU A 1 90 ? 12.775 -11.083 12.303 1.00 58.44 90 LEU A O 1
ATOM 741 N N . ILE A 1 91 ? 15.005 -11.058 11.929 1.00 59.56 91 ILE A N 1
ATOM 742 C CA . ILE A 1 91 ? 15.393 -11.935 13.043 1.00 59.56 91 ILE A CA 1
ATOM 743 C C . ILE A 1 91 ? 15.239 -11.205 14.378 1.00 59.56 91 ILE A C 1
ATOM 745 O O . ILE A 1 91 ? 14.950 -11.845 15.386 1.00 59.56 91 ILE A O 1
ATOM 749 N N . ARG A 1 92 ? 15.367 -9.869 14.401 1.00 62.06 92 ARG A N 1
ATOM 750 C CA . ARG A 1 92 ? 14.986 -9.071 15.568 1.00 62.06 92 ARG A CA 1
ATOM 751 C C . ARG A 1 92 ? 13.476 -9.178 15.760 1.00 62.06 92 ARG A C 1
ATOM 753 O O . ARG A 1 92 ? 12.700 -8.413 15.188 1.00 62.06 92 ARG A O 1
ATOM 760 N N . GLU A 1 93 ? 13.073 -10.173 16.543 1.00 60.41 93 GLU A N 1
ATOM 761 C CA . GLU A 1 93 ? 11.682 -10.485 16.825 1.00 60.41 93 GLU A CA 1
ATOM 762 C C . GLU A 1 93 ? 10.957 -9.208 17.249 1.00 60.41 93 GLU A C 1
ATOM 764 O O . GLU A 1 93 ? 11.328 -8.542 18.220 1.00 60.41 93 GLU A O 1
ATOM 769 N N . LYS A 1 94 ? 9.919 -8.834 16.492 1.00 64.75 94 LYS A N 1
ATOM 770 C CA . LYS A 1 94 ? 8.987 -7.803 16.947 1.00 64.75 94 LYS A CA 1
ATOM 771 C C . LYS A 1 94 ? 8.491 -8.268 18.316 1.00 64.75 94 LYS A C 1
ATOM 773 O O . LYS A 1 94 ? 7.971 -9.384 18.378 1.00 64.75 94 LYS A O 1
ATOM 778 N N . PRO A 1 95 ? 8.636 -7.470 19.391 1.00 68.12 95 PRO A N 1
ATOM 779 C CA . PRO A 1 95 ? 8.203 -7.901 20.709 1.00 68.12 95 PRO A CA 1
ATOM 780 C C . PRO A 1 95 ? 6.731 -8.288 20.608 1.00 68.12 95 PRO A C 1
ATOM 782 O O . PRO A 1 95 ? 5.891 -7.481 20.195 1.00 68.12 95 PRO A O 1
ATOM 785 N N . VAL A 1 96 ? 6.437 -9.556 20.901 1.00 73.31 96 VAL A N 1
ATOM 786 C CA . VAL A 1 96 ? 5.075 -10.080 20.858 1.00 73.31 96 VAL A CA 1
ATOM 787 C C . VAL A 1 96 ? 4.254 -9.201 21.790 1.00 73.31 96 VAL A C 1
ATOM 789 O O . VAL A 1 96 ? 4.569 -9.093 22.976 1.00 73.31 96 VAL A O 1
ATOM 792 N N . LYS A 1 97 ? 3.230 -8.520 21.259 1.00 74.44 97 LYS A N 1
ATOM 793 C CA . LYS A 1 97 ? 2.297 -7.753 22.089 1.00 74.44 97 LYS A CA 1
ATOM 794 C C . LYS A 1 97 ? 1.680 -8.743 23.078 1.00 74.44 97 LYS A C 1
ATOM 796 O O . LYS A 1 97 ? 0.849 -9.559 22.681 1.00 74.44 97 LYS A O 1
ATOM 801 N N . LYS A 1 98 ? 2.134 -8.724 24.336 1.00 80.00 98 LYS A N 1
ATOM 802 C CA . LYS A 1 98 ? 1.603 -9.597 25.386 1.00 80.00 98 LYS A CA 1
ATOM 803 C C . LYS A 1 98 ? 0.108 -9.304 25.495 1.00 80.00 98 LYS A C 1
ATOM 805 O O . LYS A 1 98 ? -0.283 -8.152 25.683 1.00 80.00 98 LYS A O 1
ATOM 810 N N . LYS A 1 99 ? -0.729 -10.325 25.305 1.00 83.00 99 LYS A N 1
ATOM 811 C CA . LYS A 1 99 ? -2.165 -10.203 25.575 1.00 83.00 99 LYS A CA 1
ATOM 812 C C . LYS A 1 99 ? -2.306 -9.880 27.062 1.00 83.00 99 LYS A C 1
ATOM 814 O O . LYS A 1 99 ? -1.634 -10.521 27.869 1.00 83.00 99 LYS A O 1
ATOM 819 N N . LYS A 1 100 ? -3.131 -8.887 27.407 1.00 83.62 100 LYS A N 1
ATOM 820 C CA . LYS A 1 100 ? -3.414 -8.570 28.812 1.00 83.62 100 LYS A CA 1
ATOM 821 C C . LYS A 1 100 ? -3.916 -9.843 29.491 1.00 83.62 100 LYS A C 1
ATOM 823 O O . LYS A 1 100 ? -4.823 -10.498 28.973 1.00 83.62 100 LYS A O 1
ATOM 828 N N . THR A 1 101 ? -3.270 -10.231 30.583 1.00 86.44 101 THR A N 1
ATOM 829 C CA . THR A 1 101 ? -3.681 -11.409 31.347 1.00 86.44 101 THR A CA 1
ATOM 830 C C . THR A 1 101 ? -4.939 -11.089 32.140 1.00 86.44 101 THR A C 1
ATOM 832 O O . THR A 1 101 ? -5.236 -9.928 32.408 1.00 86.44 101 THR A O 1
ATOM 835 N N . ARG A 1 102 ? -5.680 -12.119 32.557 1.00 84.56 102 ARG A N 1
ATOM 836 C CA . ARG A 1 102 ? -6.860 -11.934 33.409 1.00 84.56 102 ARG A CA 1
ATOM 837 C C . ARG A 1 102 ? -6.520 -11.152 34.689 1.00 84.56 102 ARG A C 1
ATOM 839 O O . ARG A 1 102 ? -7.274 -10.275 35.083 1.00 84.56 102 ARG A O 1
ATOM 846 N N . PHE A 1 103 ? -5.336 -11.390 35.254 1.00 86.69 103 PHE A N 1
ATOM 847 C CA . PHE A 1 103 ? -4.787 -10.622 36.372 1.00 86.69 103 PHE A CA 1
ATOM 848 C C . PHE A 1 103 ? -4.588 -9.130 36.042 1.00 86.69 103 PHE A C 1
ATOM 850 O O . PHE A 1 103 ? -4.986 -8.283 36.832 1.00 86.69 103 PHE A O 1
ATOM 857 N N . ASP A 1 104 ? -4.055 -8.787 34.860 1.00 86.69 104 ASP A N 1
ATOM 858 C CA . ASP A 1 104 ? -3.895 -7.381 34.436 1.00 86.69 104 ASP A CA 1
ATOM 859 C C . ASP A 1 104 ? -5.232 -6.644 34.283 1.00 86.69 104 ASP A C 1
ATOM 861 O O . ASP A 1 104 ? -5.272 -5.423 34.418 1.00 86.69 104 ASP A O 1
ATOM 865 N N . LEU A 1 105 ? -6.314 -7.366 33.967 1.00 83.81 105 LEU A N 1
ATOM 866 C CA . LEU A 1 105 ? -7.658 -6.788 33.899 1.00 83.81 105 LEU A CA 1
ATOM 867 C C . LEU A 1 105 ? -8.225 -6.526 35.301 1.00 83.81 105 LEU A C 1
ATOM 869 O O . LEU A 1 105 ? -8.804 -5.468 35.520 1.00 83.81 105 LEU A O 1
ATOM 873 N N . TYR A 1 106 ? -8.033 -7.455 36.242 1.00 86.88 106 TYR A N 1
ATOM 874 C CA . TYR A 1 106 ? -8.548 -7.331 37.611 1.00 86.88 106 TYR A CA 1
ATOM 875 C C . TYR A 1 106 ? -7.707 -6.435 38.523 1.00 86.88 106 TYR A C 1
ATOM 877 O O . TYR A 1 106 ? -8.191 -6.017 39.565 1.00 86.88 106 TYR A O 1
ATOM 885 N N . LYS A 1 107 ? -6.475 -6.089 38.133 1.00 87.00 107 LYS A N 1
ATOM 886 C CA . LYS A 1 107 ? -5.561 -5.278 38.953 1.00 87.00 107 LYS A CA 1
ATOM 887 C C . LYS A 1 107 ? -6.126 -3.908 39.361 1.00 87.00 107 LYS A C 1
ATOM 889 O O . LYS A 1 107 ? -5.732 -3.386 40.395 1.00 87.00 107 LYS A O 1
ATOM 894 N N . ASN A 1 108 ? -7.012 -3.336 38.547 1.00 83.12 108 ASN A N 1
ATOM 895 C CA . ASN A 1 108 ? -7.603 -2.016 38.785 1.00 83.12 108 ASN A CA 1
ATOM 896 C C . ASN A 1 108 ? -9.083 -2.091 39.205 1.00 83.12 108 ASN A C 1
ATOM 898 O O . ASN A 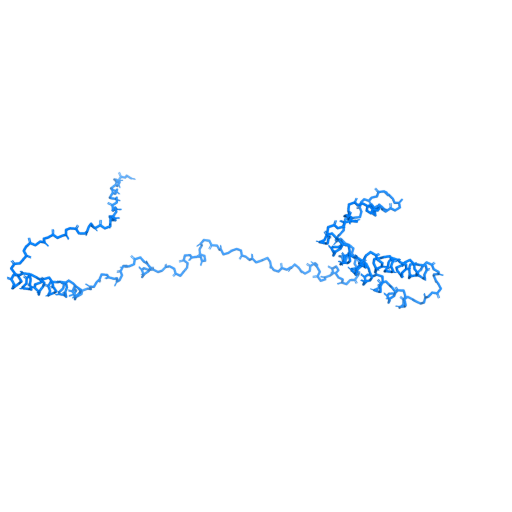1 108 ? -9.768 -1.074 39.172 1.00 83.12 108 ASN A O 1
ATOM 902 N N . ILE A 1 109 ? -9.592 -3.285 39.518 1.00 89.06 109 ILE A N 1
ATOM 903 C CA . ILE A 1 109 ? -10.959 -3.480 40.002 1.00 89.06 109 ILE A CA 1
ATOM 904 C C . ILE A 1 109 ? -10.872 -3.538 41.526 1.00 89.06 109 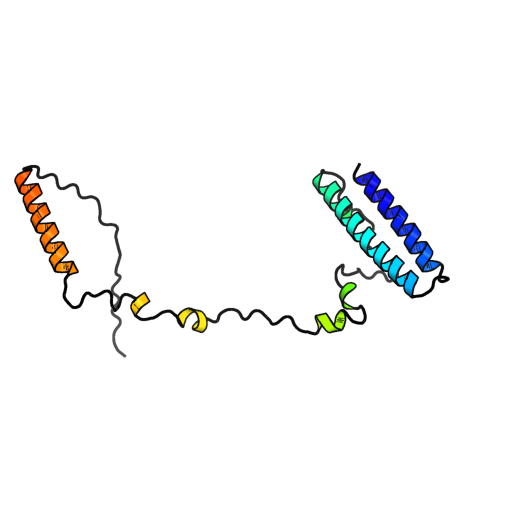ILE A C 1
ATOM 906 O O . ILE A 1 109 ? -10.433 -4.544 42.078 1.00 89.06 109 ILE A O 1
ATOM 910 N N . ASP A 1 110 ? -11.214 -2.426 42.173 1.00 84.69 110 ASP A N 1
ATOM 911 C CA . ASP A 1 110 ? -11.173 -2.273 43.631 1.00 84.69 110 ASP A CA 1
ATOM 912 C C . ASP A 1 110 ? -12.561 -2.504 44.255 1.00 84.69 110 ASP A C 1
ATOM 914 O O . ASP A 1 110 ? -13.549 -2.654 43.532 1.00 84.69 110 ASP A O 1
ATOM 918 N N . SER A 1 111 ? -12.662 -2.499 45.586 1.00 84.00 111 SER A N 1
ATOM 919 C CA . SER A 1 111 ? -13.943 -2.565 46.316 1.00 84.00 111 SER A CA 1
ATOM 920 C C . SER A 1 111 ? -14.959 -1.529 45.831 1.00 84.00 111 SER A C 1
ATOM 922 O O . SER A 1 111 ? -16.159 -1.790 45.790 1.00 84.00 111 SER A O 1
ATOM 924 N N . ASP A 1 112 ? -14.457 -0.375 45.405 1.00 80.75 112 ASP A N 1
ATOM 925 C CA . ASP A 1 112 ? -15.243 0.759 44.929 1.00 80.75 112 ASP A CA 1
ATOM 926 C C . ASP A 1 112 ? -15.965 0.423 43.613 1.00 80.75 112 ASP A C 1
ATOM 928 O O . ASP A 1 112 ? -17.044 0.936 43.351 1.00 80.75 112 ASP A O 1
ATOM 932 N N . TYR A 1 113 ? -15.427 -0.501 42.802 1.00 85.25 113 TYR A N 1
ATOM 933 C CA . TYR A 1 113 ? -16.100 -0.985 41.591 1.00 85.25 113 TYR A CA 1
ATOM 934 C C . TYR A 1 113 ? -17.377 -1.778 41.905 1.00 85.25 113 TYR A C 1
ATOM 936 O O . TYR A 1 113 ? -18.298 -1.807 41.093 1.00 85.25 113 TYR A O 1
ATOM 944 N N . TYR A 1 114 ? -17.423 -2.424 43.071 1.00 85.56 114 TYR A N 1
ATOM 945 C CA . TYR A 1 114 ? -18.570 -3.203 43.536 1.00 85.56 114 TYR A CA 1
ATOM 946 C C . TYR A 1 114 ? -19.488 -2.410 44.477 1.00 85.56 114 TYR A C 1
ATOM 948 O O . TYR A 1 114 ? -20.397 -2.994 45.057 1.00 85.56 114 TYR A O 1
ATOM 956 N N . GLY A 1 115 ? -19.263 -1.101 44.637 1.00 80.81 115 GLY A N 1
ATOM 957 C CA . GLY A 1 115 ? -20.139 -0.233 45.425 1.00 80.81 115 GLY A CA 1
ATOM 958 C C . GLY A 1 115 ? -20.077 -0.459 46.938 1.00 80.81 115 GLY A C 1
ATOM 959 O O . GLY A 1 115 ? -20.921 0.049 47.664 1.00 80.81 115 GLY A O 1
ATOM 960 N N . TYR A 1 116 ? -19.057 -1.154 47.459 1.00 77.38 116 TYR A N 1
ATOM 961 C CA . TYR A 1 116 ? -18.900 -1.393 48.907 1.00 77.38 116 TYR A CA 1
ATOM 962 C C . TYR A 1 116 ? -18.703 -0.113 49.743 1.00 77.38 116 TYR A C 1
ATOM 964 O O . TYR A 1 116 ? -18.684 -0.176 50.969 1.00 77.38 116 TYR A O 1
ATOM 972 N N . ARG A 1 117 ? -18.512 1.043 49.097 1.00 72.12 117 ARG A N 1
ATOM 973 C CA . ARG A 1 117 ? -18.408 2.364 49.738 1.00 72.12 117 ARG A CA 1
ATOM 974 C C . ARG A 1 117 ? -19.560 3.300 49.381 1.00 72.12 117 ARG A C 1
ATOM 976 O O . ARG A 1 117 ? -19.563 4.430 49.859 1.00 72.12 117 ARG A O 1
ATOM 983 N N . ASP A 1 118 ? -20.499 2.836 48.560 1.00 72.00 118 ASP A N 1
ATOM 984 C CA . ASP A 1 118 ? -21.699 3.590 48.196 1.00 72.00 118 ASP A CA 1
ATOM 985 C C . ASP A 1 118 ? -22.780 3.473 49.286 1.00 72.00 118 ASP A C 1
ATOM 987 O O . ASP A 1 118 ? -23.751 4.228 49.277 1.00 72.00 118 ASP A O 1
ATOM 991 N N . GLU A 1 119 ? -22.602 2.568 50.258 1.00 70.88 119 GLU A N 1
ATOM 992 C CA . GLU A 1 119 ? -23.374 2.574 51.499 1.00 70.88 119 GLU A CA 1
ATOM 993 C C . GLU A 1 119 ? -22.990 3.803 52.326 1.00 70.88 119 GLU A C 1
ATOM 995 O O . GLU A 1 119 ? -21.959 3.836 52.998 1.00 70.88 119 GLU A O 1
ATOM 1000 N N . ASP A 1 120 ? -23.827 4.833 52.228 1.00 67.94 120 ASP A N 1
ATOM 1001 C CA . ASP A 1 120 ? -23.744 6.072 52.990 1.00 67.94 120 ASP A CA 1
ATOM 1002 C C . ASP A 1 120 ? -23.757 5.781 54.508 1.00 67.94 120 ASP A C 1
ATOM 1004 O O . ASP A 1 120 ? -24.814 5.450 55.059 1.00 67.94 120 ASP A O 1
ATOM 1008 N N . PRO A 1 121 ? -22.617 5.911 55.219 1.00 70.94 121 PRO A N 1
ATOM 1009 C CA . PRO A 1 121 ? -22.519 5.532 56.629 1.00 70.94 121 PRO A CA 1
ATOM 1010 C C . PRO A 1 121 ? -23.410 6.375 57.550 1.00 70.94 121 PRO A C 1
ATOM 1012 O O . PRO A 1 121 ? -23.726 5.955 58.661 1.00 70.94 121 PRO A O 1
ATOM 1015 N N . GLU A 1 122 ? -23.791 7.574 57.103 1.00 71.75 122 GLU A N 1
ATOM 1016 C CA . GLU A 1 122 ? -24.559 8.560 57.869 1.00 71.75 122 GLU A CA 1
ATOM 1017 C C . GLU A 1 122 ? -26.051 8.576 57.458 1.00 71.75 122 GLU A C 1
ATOM 1019 O O . GLU A 1 122 ? -26.880 9.256 58.088 1.00 71.75 122 GLU A O 1
ATOM 1024 N N . GLY A 1 123 ? -26.411 7.806 56.419 1.00 75.56 123 GLY A N 1
ATOM 1025 C CA . GLY A 1 123 ? -27.774 7.666 55.901 1.00 75.56 123 GLY A CA 1
ATOM 1026 C C . GLY A 1 123 ? -28.386 8.988 55.428 1.00 75.56 123 GLY A C 1
ATOM 1027 O O . GLY A 1 123 ? -29.585 9.215 55.601 1.00 75.56 123 GLY A O 1
ATOM 1028 N N . GLU A 1 124 ? -27.570 9.895 54.893 1.00 80.00 124 GLU A N 1
ATOM 1029 C CA . GLU A 1 124 ? -27.993 11.172 54.317 1.00 80.00 124 GLU A CA 1
ATOM 1030 C C . GLU A 1 124 ? -28.933 10.960 53.123 1.00 80.00 124 GLU A C 1
ATOM 1032 O O . GLU A 1 124 ? -29.956 11.644 53.026 1.00 80.00 124 GLU A O 1
ATOM 1037 N N . LEU A 1 125 ? -28.654 9.956 52.283 1.00 79.94 125 LEU A N 1
ATOM 1038 C CA . LEU A 1 125 ? -29.516 9.591 51.155 1.00 79.94 125 LEU A CA 1
ATOM 1039 C C . LEU A 1 125 ? -30.932 9.197 51.614 1.00 79.94 125 LEU A C 1
ATOM 1041 O O . LEU A 1 125 ? -31.908 9.743 51.105 1.00 79.94 125 LEU A O 1
ATOM 1045 N N . LEU A 1 126 ? -31.049 8.343 52.641 1.00 82.75 126 LEU A N 1
ATOM 1046 C CA . LEU A 1 126 ? -32.343 7.936 53.211 1.00 82.75 126 LEU A CA 1
ATOM 1047 C C . LEU A 1 126 ? -33.124 9.134 53.770 1.00 82.75 126 LEU A C 1
ATOM 1049 O O . LEU A 1 126 ? -34.315 9.289 53.513 1.00 82.75 126 LEU A O 1
ATOM 1053 N N . LYS A 1 127 ? -32.449 10.018 54.519 1.00 88.50 127 LYS A N 1
ATOM 1054 C CA . LYS A 1 127 ? -33.075 11.229 55.081 1.00 88.50 127 LYS A CA 1
ATOM 1055 C C . LYS A 1 127 ? -33.606 12.144 53.976 1.00 88.50 127 LYS A C 1
ATOM 1057 O O . LYS A 1 127 ? -34.666 12.753 54.128 1.00 88.50 127 LYS A O 1
ATOM 1062 N N . TYR A 1 128 ? -32.866 12.262 52.876 1.00 88.00 128 TYR A N 1
ATOM 1063 C CA . TYR A 1 128 ? -33.282 13.042 51.718 1.00 88.00 128 TYR A CA 1
ATOM 1064 C C . TYR A 1 128 ? -34.500 12.420 51.022 1.00 88.00 128 TYR A C 1
ATOM 1066 O O . TYR A 1 128 ? -35.460 13.137 50.732 1.00 88.00 128 TYR A O 1
ATOM 1074 N N . GLU A 1 129 ? -34.499 11.103 50.806 1.00 88.88 129 GLU A N 1
ATOM 1075 C CA . GLU A 1 129 ? -35.632 10.364 50.234 1.00 88.88 129 GLU A CA 1
ATOM 1076 C C . GLU A 1 129 ? -36.905 10.533 51.074 1.00 88.88 129 GLU A C 1
ATOM 1078 O O . GLU A 1 129 ? -37.959 10.872 50.529 1.00 88.88 129 GLU A O 1
ATOM 1083 N N . ASP A 1 130 ? -36.796 10.420 52.400 1.00 91.19 130 ASP A N 1
ATOM 1084 C CA . ASP A 1 130 ? -37.906 10.648 53.330 1.00 91.19 130 ASP A CA 1
ATOM 1085 C C . ASP A 1 130 ? -38.460 12.077 53.228 1.00 91.19 130 ASP A C 1
ATOM 1087 O O . ASP A 1 130 ? -39.677 12.281 53.165 1.00 91.19 130 ASP A O 1
ATOM 1091 N N . MET A 1 131 ? -37.585 13.089 53.167 1.00 93.19 131 MET A N 1
ATOM 1092 C CA . MET A 1 131 ? -38.005 14.486 53.005 1.00 93.19 131 MET A CA 1
ATOM 1093 C C . MET A 1 131 ? -38.736 14.728 51.680 1.00 93.19 131 MET A C 1
ATOM 1095 O O . MET A 1 131 ? -39.714 15.481 51.641 1.00 93.19 131 MET A O 1
ATOM 1099 N N . ILE A 1 132 ? -38.251 14.140 50.585 1.00 92.12 132 ILE A N 1
ATOM 1100 C CA . ILE A 1 132 ? -38.879 14.267 49.266 1.00 92.12 132 ILE A CA 1
ATOM 1101 C C . ILE A 1 132 ? -40.233 13.555 49.257 1.00 92.12 132 ILE A C 1
ATOM 1103 O O . ILE A 1 132 ? -41.221 14.159 48.841 1.00 92.12 132 ILE A O 1
ATOM 1107 N N . SER A 1 133 ? -40.300 12.334 49.792 1.00 89.19 133 SER A N 1
ATOM 1108 C CA . SER A 1 133 ? -41.535 11.555 49.926 1.00 89.19 133 SER A CA 1
ATOM 1109 C C . SER A 1 133 ? -42.610 12.331 50.690 1.00 89.19 133 SER A C 1
ATOM 1111 O O . SER A 1 133 ? -43.727 12.496 50.199 1.00 89.19 133 SER A O 1
ATOM 1113 N N . GLN A 1 134 ? -42.260 12.925 51.836 1.00 90.75 134 GLN A N 1
ATOM 1114 C CA . GLN A 1 134 ? -43.187 13.745 52.624 1.00 90.75 134 GLN A CA 1
ATOM 1115 C C . GLN A 1 134 ? -43.710 14.958 51.848 1.00 90.75 134 GLN A C 1
ATOM 1117 O O . GLN A 1 134 ? -44.916 15.205 51.840 1.00 90.75 134 GLN A O 1
ATOM 1122 N N . LYS A 1 135 ? -42.833 15.685 51.143 1.00 89.06 135 LYS A N 1
ATOM 1123 C CA . LYS A 1 135 ? -43.250 16.814 50.291 1.00 89.06 135 LYS A CA 1
ATOM 1124 C C . LYS A 1 135 ? -44.171 16.372 49.161 1.00 89.06 135 LYS A C 1
ATOM 1126 O O . LYS A 1 135 ? -45.088 17.104 48.800 1.00 89.06 135 LYS A O 1
ATOM 1131 N N . GLN A 1 136 ? -43.925 15.202 48.586 1.00 86.62 136 GLN A N 1
ATOM 1132 C CA . GLN A 1 136 ? -44.714 14.676 47.480 1.00 86.62 136 GLN A CA 1
ATOM 1133 C C . GLN A 1 136 ? -46.096 14.218 47.958 1.00 86.62 136 GLN A C 1
ATOM 1135 O O . GLN A 1 136 ? -47.095 14.530 47.314 1.00 86.62 136 GLN A O 1
ATOM 1140 N N . ILE A 1 137 ? -46.172 13.593 49.138 1.00 86.50 137 ILE A N 1
ATOM 1141 C CA . ILE A 1 137 ? -47.432 13.285 49.827 1.00 86.50 137 ILE A CA 1
ATOM 1142 C C . ILE A 1 137 ? -48.211 14.570 50.120 1.00 86.50 137 ILE A C 1
ATOM 1144 O O . ILE A 1 137 ? -49.404 14.632 49.839 1.00 86.50 137 ILE A O 1
ATOM 1148 N N . GLU A 1 138 ? -47.555 15.612 50.630 1.00 87.44 138 GLU A N 1
ATOM 1149 C CA . GLU A 1 138 ? -48.196 16.899 50.921 1.00 87.44 138 GLU A CA 1
ATOM 1150 C C . GLU A 1 138 ? -48.706 17.589 49.644 1.00 87.44 138 GLU A C 1
ATOM 1152 O O . GLU A 1 138 ? -49.820 18.109 49.616 1.00 87.44 138 GLU A O 1
ATOM 1157 N N . GLN A 1 139 ? -47.936 17.548 48.552 1.00 82.94 139 GLN A N 1
ATOM 1158 C CA . GLN A 1 139 ? -48.373 18.054 47.247 1.00 82.94 139 GLN A CA 1
ATOM 1159 C C . GLN A 1 139 ? -49.586 17.290 46.707 1.00 82.94 139 GLN A C 1
ATOM 1161 O O . GLN A 1 139 ? -50.513 17.930 46.217 1.00 82.94 139 GLN A O 1
ATOM 1166 N N . LEU A 1 140 ? -49.610 15.959 46.840 1.00 77.38 140 LEU A N 1
ATOM 1167 C CA . LEU A 1 140 ? -50.731 15.105 46.428 1.00 77.38 140 LEU A CA 1
ATOM 1168 C C . LEU A 1 140 ? -51.982 15.317 47.295 1.00 77.38 140 LEU A C 1
ATOM 1170 O O . LEU A 1 140 ? -53.103 15.343 46.788 1.00 77.38 140 LEU A O 1
ATOM 1174 N N . GLN A 1 141 ? -51.802 15.512 48.603 1.00 76.81 141 GLN A N 1
ATOM 1175 C CA . GLN A 1 141 ? -52.887 15.864 49.522 1.00 76.81 141 GLN A CA 1
ATOM 1176 C C . GLN A 1 141 ? -53.466 17.244 49.196 1.00 76.81 141 GLN A C 1
ATOM 1178 O O . GLN A 1 141 ? -54.684 17.421 49.208 1.00 76.81 141 GLN A O 1
ATOM 1183 N N . ASN A 1 142 ? -52.605 18.202 48.849 1.00 76.25 142 ASN A N 1
ATOM 1184 C CA . ASN A 1 142 ? -53.014 19.543 48.442 1.00 76.25 142 ASN A CA 1
ATOM 1185 C C . ASN A 1 142 ? -53.665 19.570 47.050 1.00 76.25 142 ASN A C 1
ATOM 1187 O O . ASN A 1 142 ? -54.538 20.406 46.814 1.00 76.25 142 ASN A O 1
ATOM 1191 N N . SER A 1 143 ? -53.277 18.678 46.130 1.00 73.62 143 SER A N 1
ATOM 1192 C CA . SER A 1 143 ? -53.870 18.600 44.790 1.00 73.62 143 SER A CA 1
ATOM 1193 C C . SER A 1 143 ? -55.195 17.831 44.741 1.00 73.62 143 SER A C 1
ATOM 1195 O O . SER A 1 143 ? -55.913 17.977 43.757 1.00 73.62 143 SER A O 1
ATOM 1197 N N . ASN A 1 144 ? -55.562 17.080 45.791 1.00 64.06 144 ASN A N 1
ATOM 1198 C CA . ASN A 1 144 ? -56.832 16.344 45.925 1.00 64.06 144 ASN A CA 1
ATOM 1199 C C . ASN A 1 144 ? -57.199 15.498 44.683 1.00 64.06 144 ASN A C 1
ATOM 1201 O O . ASN A 1 144 ? -58.375 15.299 44.376 1.00 64.06 144 ASN A O 1
ATOM 1205 N N . ASP A 1 145 ? -56.185 15.003 43.970 1.00 55.50 145 ASP A N 1
ATOM 1206 C CA . ASP A 1 145 ? -56.328 14.116 42.818 1.00 55.50 145 ASP A CA 1
ATOM 1207 C C . ASP A 1 145 ? -55.525 12.840 43.087 1.00 55.50 145 ASP A C 1
ATOM 1209 O O . ASP A 1 145 ? -54.307 12.773 42.912 1.00 55.50 145 ASP A O 1
ATOM 1213 N N . LEU A 1 146 ? -56.227 11.832 43.606 1.00 55.62 146 LEU A N 1
ATOM 1214 C CA . LEU A 1 146 ? -55.727 10.474 43.797 1.00 55.62 146 LEU A CA 1
ATOM 1215 C C . LEU A 1 146 ? -55.796 9.733 42.458 1.00 55.62 146 LEU A C 1
ATOM 1217 O O . LEU A 1 146 ? -56.659 8.881 42.251 1.00 55.62 146 LEU A O 1
ATOM 1221 N N . THR A 1 147 ? -54.866 10.026 41.553 1.00 52.91 147 THR A N 1
ATOM 1222 C CA . THR A 1 147 ? -54.543 9.106 40.459 1.00 52.91 147 THR A CA 1
ATOM 1223 C C . THR A 1 147 ? -53.107 8.619 40.621 1.00 52.91 147 THR A C 1
ATOM 1225 O O . THR A 1 147 ? -52.138 9.216 40.166 1.00 52.91 147 THR A O 1
ATOM 1228 N N . LEU A 1 148 ? -52.982 7.491 41.325 1.00 52.16 148 LEU A N 1
ATOM 1229 C CA . LEU A 1 148 ? -51.812 6.621 41.261 1.00 52.16 148 LEU A CA 1
ATOM 1230 C C . LEU A 1 148 ? -51.720 6.074 39.830 1.00 52.16 148 LEU A C 1
ATOM 1232 O O . LEU A 1 148 ? -52.420 5.125 39.481 1.00 52.16 148 LEU A O 1
ATOM 1236 N N . SER A 1 149 ? -50.890 6.687 38.984 1.00 49.22 149 SER A N 1
ATOM 1237 C CA . SER A 1 149 ? -50.406 6.015 37.781 1.00 49.22 149 SER A CA 1
ATOM 1238 C C . SER A 1 149 ? -49.160 5.219 38.158 1.00 49.22 149 SER A C 1
ATOM 1240 O O . SER A 1 149 ? -48.070 5.787 38.256 1.00 49.22 149 SER A O 1
ATOM 1242 N N . ASP A 1 150 ? -49.323 3.914 38.371 1.00 49.56 150 ASP A N 1
ATOM 1243 C CA . ASP A 1 150 ? -48.205 2.971 38.354 1.00 49.56 150 ASP A CA 1
ATOM 1244 C C . ASP A 1 150 ? -47.535 3.063 36.976 1.00 49.56 150 ASP A C 1
ATOM 1246 O O . ASP A 1 150 ? -48.050 2.573 35.971 1.00 49.56 150 ASP A O 1
ATOM 1250 N N . SER A 1 151 ? -46.395 3.746 36.908 1.00 48.97 151 SER A N 1
ATOM 1251 C CA . SER A 1 151 ? -45.413 3.488 35.860 1.00 48.97 151 SER A CA 1
ATOM 1252 C C . SER A 1 151 ? -44.404 2.508 36.441 1.00 48.97 151 SER A C 1
ATOM 1254 O O . SER A 1 151 ? -43.606 2.863 37.302 1.00 48.97 151 SER A O 1
ATOM 1256 N N . GLU A 1 152 ? -44.553 1.267 35.981 1.00 39.34 152 GLU A N 1
ATOM 1257 C CA . GLU A 1 152 ? -43.810 0.041 36.282 1.00 39.34 152 GLU A CA 1
ATOM 1258 C C . GLU A 1 152 ? -42.363 0.225 36.794 1.00 39.34 152 GLU A C 1
ATOM 1260 O O . GLU A 1 152 ? -41.560 0.917 36.155 1.00 39.34 152 GLU A O 1
ATOM 1265 N N . PRO A 1 153 ? -41.968 -0.487 37.867 1.00 43.31 153 PRO A N 1
ATOM 1266 C CA . PRO A 1 153 ? -40.575 -0.595 38.261 1.00 43.31 153 PRO A CA 1
ATOM 1267 C C . PRO A 1 153 ? -39.856 -1.551 37.302 1.00 43.31 153 PRO A C 1
ATOM 1269 O O . PRO A 1 153 ? -40.196 -2.730 37.200 1.00 43.31 153 PRO A O 1
ATOM 1272 N N . SER A 1 154 ? -38.831 -1.059 36.598 1.00 41.78 154 SER A N 1
ATOM 1273 C CA . SER A 1 154 ? -37.953 -1.915 35.799 1.00 41.78 154 SER A CA 1
ATOM 1274 C C . SER A 1 154 ? -37.268 -2.924 36.722 1.00 41.78 154 SER A C 1
ATOM 1276 O O . SER A 1 154 ? -36.425 -2.555 37.542 1.00 41.78 154 SER A O 1
ATOM 1278 N N . GLY A 1 155 ? -37.664 -4.189 36.596 1.00 42.81 155 GLY A N 1
ATOM 1279 C CA . GLY A 1 155 ? -37.219 -5.278 37.451 1.00 42.81 155 GLY A CA 1
ATOM 1280 C C . GLY A 1 155 ? -35.702 -5.451 37.464 1.00 4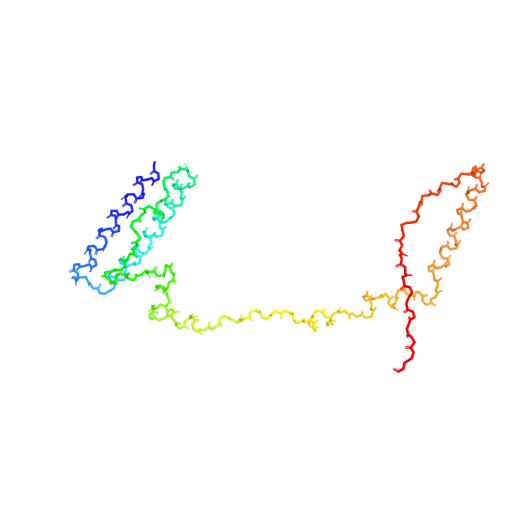2.81 155 GLY A C 1
ATOM 1281 O O . GLY A 1 155 ? -35.079 -5.676 36.426 1.00 42.81 155 GLY A O 1
ATOM 1282 N N . TYR A 1 156 ? -35.132 -5.432 38.666 1.00 38.00 156 TYR A N 1
ATOM 1283 C CA . TYR A 1 156 ? -33.840 -6.036 38.945 1.00 38.00 156 TYR A CA 1
ATOM 1284 C C . TYR A 1 156 ? -34.078 -7.269 39.821 1.00 38.00 156 TYR A C 1
ATOM 1286 O O . TYR A 1 156 ? -34.444 -7.176 40.989 1.00 38.00 156 TYR A O 1
ATOM 1294 N N . SER A 1 157 ? -33.941 -8.439 39.201 1.00 42.88 157 SER A N 1
ATOM 1295 C CA . SER A 1 157 ? -34.011 -9.747 39.847 1.00 42.88 157 SER A CA 1
ATOM 1296 C C . SER A 1 157 ? -32.732 -9.981 40.648 1.00 42.88 157 SER A C 1
ATOM 1298 O O . SER A 1 157 ? -31.700 -10.304 40.061 1.00 42.88 157 SER A O 1
ATOM 1300 N N . SER A 1 158 ? -32.803 -9.873 41.975 1.00 37.28 158 SER A N 1
ATOM 1301 C CA . SER A 1 158 ? -31.781 -10.434 42.860 1.00 37.28 158 SER A CA 1
ATOM 1302 C C . SER A 1 158 ? -32.152 -11.888 43.151 1.00 37.28 158 SER A C 1
ATOM 1304 O O . SER A 1 158 ? -33.063 -12.167 43.927 1.00 37.28 158 SER A O 1
ATOM 1306 N N . SER A 1 159 ? -31.510 -12.822 42.448 1.00 36.41 159 SER A N 1
ATOM 1307 C CA . SER A 1 159 ? -31.593 -14.243 42.774 1.00 36.41 159 SER A CA 1
ATOM 1308 C C . SER A 1 159 ? -30.679 -14.519 43.959 1.00 36.41 159 SER A C 1
ATOM 1310 O O . SER A 1 159 ? -29.458 -14.597 43.819 1.00 36.41 159 SER A O 1
ATOM 1312 N N . GLU A 1 160 ? -31.308 -14.652 45.114 1.00 43.31 160 GLU A N 1
ATOM 1313 C CA . GLU A 1 160 ? -30.766 -15.280 46.304 1.00 43.31 160 GLU A CA 1
ATOM 1314 C C . GLU A 1 160 ? -30.463 -16.752 45.990 1.00 43.31 160 GLU A C 1
ATOM 1316 O O . GLU A 1 160 ? -31.318 -17.492 45.499 1.00 43.31 160 GLU A O 1
ATOM 1321 N N . SER A 1 161 ? -29.229 -17.175 46.235 1.00 37.22 161 SER A N 1
ATOM 1322 C CA . SER A 1 161 ? -28.883 -18.589 46.311 1.00 37.22 161 SER A CA 1
ATOM 1323 C C . SER A 1 161 ? -27.990 -18.781 47.523 1.00 37.22 161 SER A C 1
ATOM 1325 O O . SER A 1 161 ? -26.779 -18.566 47.464 1.00 37.22 161 SER A O 1
ATOM 1327 N N . GLU A 1 162 ? -28.642 -19.164 48.619 1.00 43.47 162 GLU A N 1
ATOM 1328 C CA . GLU A 1 162 ? -28.051 -19.985 49.666 1.00 43.47 162 GLU A CA 1
ATOM 1329 C C . GLU A 1 162 ? -27.384 -21.216 49.031 1.00 43.47 162 GLU A C 1
ATOM 1331 O O . GLU A 1 162 ? -27.954 -21.872 48.155 1.00 43.47 162 GLU A O 1
ATOM 1336 N N . SER A 1 163 ? -26.192 -21.568 49.503 1.00 43.25 163 SER A N 1
ATOM 1337 C CA . SER A 1 163 ? -25.727 -22.951 49.459 1.00 43.25 163 SER A CA 1
ATOM 1338 C C . SER A 1 163 ? -24.884 -23.232 50.694 1.00 43.25 163 SER A C 1
ATOM 1340 O O . SER A 1 163 ? -23.915 -22.524 50.974 1.00 43.25 163 SER A O 1
ATOM 1342 N N . GLU A 1 164 ? -25.340 -24.253 51.406 1.00 53.28 164 GLU A N 1
ATOM 1343 C CA . GLU A 1 164 ? -24.913 -24.781 52.693 1.00 53.28 164 GLU A CA 1
ATOM 1344 C C . GLU A 1 164 ? -23.446 -25.232 52.773 1.00 53.28 164 GLU A C 1
ATOM 1346 O O . GLU A 1 164 ? -22.744 -25.419 51.779 1.00 53.28 164 GLU A O 1
ATOM 1351 N N . LEU A 1 165 ? -23.047 -25.419 54.031 1.00 48.62 165 LEU A N 1
ATOM 1352 C CA . LEU A 1 165 ? -21.849 -26.071 54.551 1.00 48.62 165 LEU A CA 1
ATOM 1353 C C . LEU A 1 165 ? -21.632 -27.490 53.989 1.00 48.62 165 LEU A C 1
ATOM 1355 O O . LEU A 1 165 ? -22.550 -28.304 54.036 1.00 48.62 165 LEU A O 1
ATOM 1359 N N . ASP A 1 166 ? -20.393 -27.787 53.586 1.00 47.84 166 ASP A N 1
ATOM 1360 C CA . ASP A 1 166 ? -19.568 -28.898 54.114 1.00 47.84 166 ASP A CA 1
ATOM 1361 C C . ASP A 1 166 ? -18.083 -28.695 53.740 1.00 47.84 166 ASP A C 1
ATOM 1363 O O . ASP A 1 166 ? -17.788 -28.434 52.548 1.00 47.84 166 ASP A O 1
#

Radius of gyration: 37.69 Å; chains: 1; bounding box: 86×48×80 Å

pLDDT: mean 74.06, std 17.73, range [36.41, 94.56]

Secondary structure (DSSP, 8-state):
-HHHHHHHHHHHHHHHHHHHHT--S-HHHHHHHHHHHHHHHHHHHHHHHHHHHTT---HHHHS---B-TTS-B--TT-GGGSSTTHHHHHHSPPPP-PPPPHHHHHTT--GGGGTTTTS-TT-HHHHHHHHHHHHHHHHHHHHT----------------------